Protein AF-A0A4Y9S996-F1 (afdb_monomer_lite)

Sequence (144 aa):
MLSGHLYRCSSQHFTLRSIASQNPFALLTLAHLRTQRARHAADRLYAAKRQLTELLYQRGGHKERTIVMFKVINWMMALPEPHQRRYWRDVLKLEKERNMEWISPPEQSFIDEGWQKGLKKGLKEGWEQGLEQGLEQGLKRGLQ

Structure (mmCIF, N/CA/C/O backbone):
data_AF-A0A4Y9S996-F1
#
_entry.id   AF-A0A4Y9S996-F1
#
loop_
_atom_site.group_PDB
_atom_site.id
_atom_site.type_symbol
_atom_site.label_atom_id
_atom_site.label_alt_id
_atom_site.label_comp_id
_atom_site.label_asym_id
_atom_site.label_entity_id
_atom_site.label_seq_id
_atom_site.pdbx_PDB_ins_code
_atom_site.Cartn_x
_atom_site.Cartn_y
_atom_site.Cartn_z
_atom_site.occupancy
_atom_site.B_iso_or_equiv
_atom_site.auth_seq_id
_atom_site.auth_comp_id
_atom_site.auth_asym_id
_atom_site.auth_atom_id
_atom_site.pdbx_PDB_model_num
ATOM 1 N N . MET A 1 1 ? -32.995 -22.234 -28.690 1.00 39.94 1 MET A N 1
ATOM 2 C CA . MET A 1 1 ? -31.549 -22.561 -28.664 1.00 39.94 1 MET A CA 1
ATOM 3 C C . MET A 1 1 ? -30.857 -21.399 -29.370 1.00 39.94 1 MET A C 1
ATOM 5 O O . MET A 1 1 ? -31.186 -21.188 -30.519 1.00 39.94 1 MET A O 1
ATOM 9 N N . LEU A 1 2 ? -30.062 -20.499 -28.793 1.00 37.84 2 LEU A N 1
ATOM 10 C CA . LEU A 1 2 ? -29.147 -20.510 -27.655 1.00 37.84 2 LEU A CA 1
ATOM 11 C C . LEU A 1 2 ? -29.147 -19.096 -27.028 1.00 37.84 2 LEU A C 1
ATOM 13 O O . LEU A 1 2 ? -28.836 -18.129 -27.714 1.00 37.84 2 LEU A O 1
ATOM 17 N N . SER A 1 3 ? -29.435 -18.966 -25.733 1.00 37.28 3 SER A N 1
ATOM 18 C CA . SER A 1 3 ? -29.050 -17.783 -24.950 1.00 37.28 3 SER A CA 1
ATOM 19 C C . SER A 1 3 ? -28.252 -18.290 -23.770 1.00 37.28 3 SER A C 1
ATOM 21 O O . SER A 1 3 ? -28.790 -18.917 -22.863 1.00 37.28 3 SER A O 1
ATOM 23 N N . GLY A 1 4 ? -26.945 -18.090 -23.819 1.00 43.97 4 GLY A N 1
ATOM 24 C CA . GLY A 1 4 ? -26.064 -18.624 -22.802 1.00 43.97 4 GLY A CA 1
ATOM 25 C C . GLY A 1 4 ? -24.707 -17.983 -22.891 1.00 43.97 4 GLY A C 1
ATOM 26 O O . GLY A 1 4 ? -23.784 -18.645 -23.320 1.00 43.97 4 GLY A O 1
ATOM 27 N N . HIS A 1 5 ? -24.591 -16.725 -22.477 1.00 45.28 5 HIS A N 1
ATOM 28 C CA . HIS A 1 5 ? -23.365 -16.135 -21.944 1.00 45.28 5 HIS A CA 1
ATOM 29 C C . HIS A 1 5 ? -23.742 -14.874 -21.167 1.00 45.28 5 HIS A C 1
ATOM 31 O O . HIS A 1 5 ? -24.660 -14.170 -21.566 1.00 45.28 5 HIS A O 1
ATOM 37 N N . LEU A 1 6 ? -23.006 -14.612 -20.080 1.00 40.16 6 LEU A N 1
ATOM 38 C CA . LEU A 1 6 ? -23.116 -13.475 -19.148 1.00 40.16 6 LEU A CA 1
ATOM 39 C C . LEU A 1 6 ? -23.810 -13.711 -17.798 1.00 40.16 6 LEU A C 1
ATOM 41 O O . LEU A 1 6 ? -24.425 -12.801 -17.271 1.00 40.16 6 LEU A O 1
ATOM 45 N N . TYR A 1 7 ? -23.575 -14.847 -17.138 1.00 34.03 7 TYR A N 1
ATOM 46 C CA . TYR A 1 7 ? -23.567 -14.858 -15.664 1.00 34.03 7 TYR A CA 1
ATOM 47 C C . TYR A 1 7 ? -22.432 -15.734 -15.134 1.00 34.03 7 TYR A C 1
ATOM 49 O O . TYR A 1 7 ? -22.633 -16.830 -14.623 1.00 34.03 7 TYR A O 1
ATOM 57 N N . ARG A 1 8 ? -21.194 -15.247 -15.261 1.00 36.75 8 ARG A N 1
ATOM 58 C CA . ARG A 1 8 ? -20.053 -15.801 -14.516 1.00 36.75 8 ARG A CA 1
ATOM 59 C C . ARG A 1 8 ? -19.227 -14.686 -13.888 1.00 36.75 8 ARG A C 1
ATOM 61 O O . ARG A 1 8 ? -18.050 -14.526 -14.177 1.00 36.75 8 ARG A O 1
ATOM 68 N N . CYS A 1 9 ? -19.865 -13.898 -13.029 1.00 40.09 9 CYS A N 1
ATOM 69 C CA . CYS A 1 9 ? -19.180 -12.935 -12.172 1.00 40.09 9 CYS A CA 1
ATOM 70 C C . CYS A 1 9 ? -19.919 -12.802 -10.833 1.00 40.09 9 CYS A C 1
ATOM 72 O O . CYS A 1 9 ? -20.642 -11.842 -10.605 1.00 40.09 9 CYS A O 1
ATOM 74 N N . SER A 1 10 ? -19.794 -13.802 -9.957 1.00 40.00 10 SER A N 1
ATOM 75 C CA . SER A 1 10 ? -20.242 -13.671 -8.555 1.00 40.00 10 SER A CA 1
ATOM 76 C C . SER A 1 10 ? -19.650 -14.711 -7.595 1.00 40.00 10 SER A C 1
ATOM 78 O O . SER A 1 10 ? -19.645 -14.492 -6.387 1.00 40.00 10 SER A O 1
ATOM 80 N N . SER A 1 11 ? -19.060 -15.810 -8.075 1.00 37.00 11 SER A N 1
ATOM 81 C CA . SER A 1 11 ? -18.651 -16.910 -7.182 1.00 37.00 11 SER A CA 1
ATOM 82 C C . SER A 1 11 ? -17.295 -16.753 -6.472 1.00 37.00 11 SER A C 1
ATOM 84 O O . SER A 1 11 ? -16.921 -17.642 -5.717 1.00 37.00 11 SER A O 1
ATOM 86 N N . GLN A 1 12 ? -16.552 -15.652 -6.651 1.00 41.22 12 GLN A N 1
ATOM 87 C CA . GLN A 1 12 ? -15.308 -15.409 -5.885 1.00 41.22 12 GLN A CA 1
ATOM 88 C C . GLN A 1 12 ? -15.493 -14.511 -4.651 1.00 41.22 12 GLN A C 1
ATOM 90 O O . GLN A 1 12 ? -14.550 -14.328 -3.883 1.00 41.22 12 GLN A O 1
ATOM 95 N N . HIS A 1 13 ? -16.691 -13.958 -4.438 1.00 43.50 13 HIS A N 1
ATOM 96 C CA . HIS A 1 13 ? -16.949 -13.050 -3.317 1.00 43.50 13 HIS A CA 1
ATOM 97 C C . HIS A 1 13 ? -17.312 -13.768 -2.007 1.00 43.50 13 HIS A C 1
ATOM 99 O O . HIS A 1 13 ? -17.119 -13.199 -0.936 1.00 43.50 13 HIS A O 1
ATOM 105 N N . PHE A 1 14 ? -17.797 -15.014 -2.058 1.00 40.50 14 PHE A N 1
ATOM 106 C CA . PHE A 1 14 ? -18.443 -15.637 -0.895 1.00 40.50 14 PHE A CA 1
ATOM 107 C C . PHE A 1 14 ? -17.498 -16.448 0.013 1.00 40.50 14 PHE A C 1
ATOM 109 O O . PHE A 1 14 ? -17.677 -16.469 1.227 1.00 40.50 14 PHE A O 1
ATOM 116 N N . THR A 1 15 ? -16.432 -17.056 -0.517 1.00 40.88 15 THR A N 1
ATOM 117 C CA . THR A 1 15 ? -15.551 -17.947 0.271 1.00 40.88 15 THR A CA 1
ATOM 118 C C . THR A 1 15 ? -14.482 -17.234 1.104 1.00 40.88 15 THR A C 1
ATOM 120 O O . THR A 1 15 ? -13.828 -17.863 1.930 1.00 40.88 15 THR A O 1
ATOM 123 N N . LEU A 1 16 ? -14.312 -15.916 0.961 1.00 47.00 16 LEU A N 1
ATOM 124 C CA . LEU A 1 16 ? -13.264 -15.173 1.678 1.00 47.00 16 LEU A CA 1
ATOM 125 C C . LEU A 1 16 ? -13.705 -14.603 3.025 1.00 47.00 16 LEU A C 1
ATOM 127 O O . LEU A 1 16 ? -12.856 -14.224 3.829 1.00 47.00 16 LEU A O 1
ATOM 131 N N . ARG A 1 17 ? -15.010 -14.595 3.312 1.00 46.91 17 ARG A N 1
ATOM 132 C CA . ARG A 1 17 ? -15.527 -14.132 4.607 1.00 46.91 17 ARG A CA 1
ATOM 133 C C . ARG A 1 17 ? -15.167 -15.093 5.750 1.00 46.91 17 ARG A C 1
ATOM 135 O O . ARG A 1 17 ? -15.030 -14.660 6.884 1.00 46.91 17 ARG A O 1
ATOM 142 N N . SER A 1 18 ? -14.947 -16.374 5.438 1.00 42.50 18 SER A N 1
ATOM 143 C CA . SER A 1 18 ? -14.708 -17.443 6.419 1.00 42.50 18 SER A CA 1
ATOM 144 C C . SER A 1 18 ? -13.238 -17.635 6.828 1.00 42.50 18 SER A C 1
ATOM 146 O O . SER A 1 18 ? -12.985 -18.307 7.823 1.00 42.50 18 SER A O 1
ATOM 148 N N . ILE A 1 19 ? -12.263 -17.056 6.111 1.00 48.72 19 ILE A N 1
ATOM 149 C CA . ILE A 1 19 ? -10.835 -17.083 6.512 1.00 48.72 19 ILE A CA 1
ATOM 150 C C . ILE A 1 19 ? -10.467 -15.830 7.333 1.00 48.72 19 ILE A C 1
ATOM 152 O O . ILE A 1 19 ? -9.362 -15.722 7.867 1.00 48.72 19 ILE A O 1
ATOM 156 N N . ALA A 1 20 ? -11.423 -14.917 7.545 1.00 47.38 20 ALA A N 1
ATOM 157 C CA . ALA A 1 20 ? -11.332 -13.827 8.515 1.00 47.38 20 ALA A CA 1
ATOM 158 C C . ALA A 1 20 ? -11.440 -14.350 9.961 1.00 47.38 20 ALA A C 1
ATOM 160 O O . ALA A 1 20 ? -12.223 -13.867 10.773 1.00 47.38 20 ALA A O 1
ATOM 161 N N . SER A 1 21 ? -10.635 -15.356 10.297 1.00 55.41 21 SER A N 1
ATOM 162 C CA . SER A 1 21 ? -10.318 -15.650 11.685 1.00 55.41 21 SER A CA 1
ATOM 163 C C . SER A 1 21 ? -9.710 -14.400 12.326 1.00 55.41 21 SER A C 1
ATOM 165 O O . SER A 1 21 ? -9.067 -13.583 11.659 1.00 55.41 21 SER A O 1
ATOM 167 N N . GLN A 1 22 ? -9.822 -14.276 13.647 1.00 64.50 22 GLN A N 1
ATOM 168 C CA . GLN A 1 22 ? -9.060 -13.297 14.427 1.00 64.50 22 GLN A CA 1
ATOM 169 C C . GLN A 1 22 ? -7.532 -13.556 14.404 1.00 64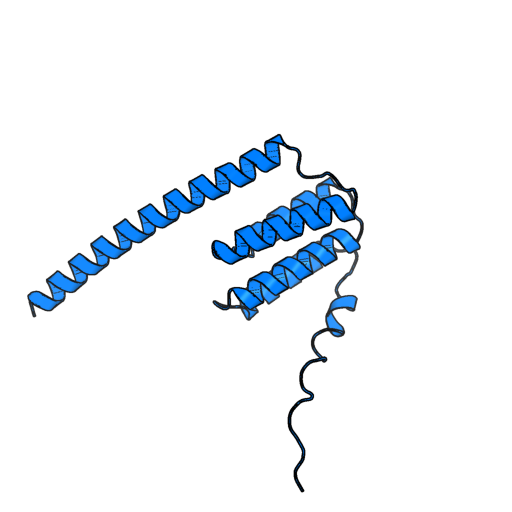.50 22 GLN A C 1
ATOM 171 O O . GLN A 1 22 ? -6.777 -12.952 15.170 1.00 64.50 22 GLN A O 1
ATOM 176 N N . ASN A 1 23 ? -7.028 -14.361 13.467 1.00 77.19 23 ASN A N 1
ATOM 177 C CA . ASN A 1 23 ? -5.611 -14.536 13.222 1.00 77.19 23 ASN A CA 1
ATOM 178 C C . ASN A 1 23 ? -5.115 -13.508 12.183 1.00 77.19 23 ASN A C 1
ATOM 180 O O . ASN A 1 23 ? -5.645 -13.442 11.072 1.00 77.19 23 ASN A O 1
ATOM 184 N N . PRO A 1 24 ? -4.135 -12.651 12.506 1.00 74.38 24 PRO A N 1
ATOM 185 C CA . PRO A 1 24 ? -3.573 -11.728 11.524 1.00 74.38 24 PRO A CA 1
ATOM 186 C C . PRO A 1 24 ? -2.760 -12.407 10.412 1.00 74.38 24 PRO A C 1
ATOM 188 O O . PRO A 1 24 ? -2.701 -11.878 9.304 1.00 74.38 24 PRO A O 1
ATOM 191 N N . PHE A 1 25 ? -2.186 -13.588 10.658 1.00 82.00 25 PHE A N 1
ATOM 192 C CA . PHE A 1 25 ? -1.448 -14.336 9.639 1.00 82.00 25 PHE A CA 1
ATOM 193 C C . PHE A 1 25 ? -2.355 -14.784 8.496 1.00 82.00 25 PHE A C 1
ATOM 195 O O . PHE A 1 25 ? -1.925 -14.772 7.351 1.00 82.00 25 PHE A O 1
ATOM 202 N N . ALA A 1 26 ? -3.633 -15.063 8.768 1.00 85.62 26 ALA A N 1
ATOM 203 C CA . ALA A 1 26 ? -4.601 -15.405 7.729 1.00 85.62 26 ALA A CA 1
ATOM 204 C C . ALA A 1 26 ? -4.771 -14.276 6.692 1.00 85.62 26 ALA A C 1
ATOM 206 O O . ALA A 1 26 ? -4.877 -14.537 5.492 1.00 85.62 26 ALA A O 1
ATOM 207 N N . LEU A 1 27 ? -4.735 -13.015 7.142 1.00 84.56 27 LEU A N 1
ATOM 208 C CA . LEU A 1 27 ? -4.803 -11.850 6.259 1.00 84.56 27 LEU A CA 1
ATOM 209 C C . LEU A 1 27 ? -3.536 -11.724 5.402 1.00 84.56 27 LEU A C 1
ATOM 211 O O . LEU A 1 27 ? -3.626 -11.449 4.207 1.00 84.56 27 LEU A O 1
ATOM 215 N N . LEU A 1 28 ? -2.366 -11.981 5.994 1.00 87.50 28 LEU A N 1
ATOM 216 C CA . LEU A 1 28 ? -1.089 -11.978 5.278 1.00 87.50 28 LEU A CA 1
ATOM 217 C C . LEU A 1 28 ? -1.006 -13.114 4.253 1.00 87.50 28 LEU A C 1
ATOM 219 O O . LEU A 1 28 ? -0.588 -12.887 3.120 1.00 87.50 28 LEU A O 1
ATOM 223 N N . THR A 1 29 ? -1.466 -14.317 4.601 1.00 89.50 29 THR A N 1
ATOM 224 C CA . THR A 1 29 ? -1.569 -15.439 3.661 1.00 89.50 29 THR A CA 1
ATOM 225 C C . THR A 1 29 ? -2.485 -15.084 2.494 1.00 89.50 29 THR A C 1
ATOM 227 O O . THR A 1 29 ? -2.144 -15.340 1.339 1.00 89.50 29 THR A O 1
ATOM 230 N N . LEU A 1 30 ? -3.627 -14.441 2.763 1.00 89.75 30 LEU A N 1
ATOM 231 C CA . LEU A 1 30 ? -4.525 -13.984 1.708 1.00 89.75 30 LEU A CA 1
ATOM 232 C C . LEU A 1 30 ? -3.859 -12.934 0.806 1.00 89.75 30 LEU A C 1
ATOM 234 O O . LEU A 1 30 ? -3.974 -13.042 -0.416 1.00 89.75 30 LEU A O 1
ATOM 238 N N . ALA A 1 31 ? -3.141 -11.966 1.381 1.00 89.38 31 ALA A N 1
ATOM 239 C CA . ALA A 1 31 ? -2.365 -10.985 0.623 1.00 89.38 31 ALA A CA 1
ATOM 240 C C . ALA A 1 31 ? -1.342 -11.667 -0.291 1.00 89.38 31 ALA A C 1
ATOM 242 O O . ALA A 1 31 ? -1.344 -11.423 -1.496 1.00 89.38 31 ALA A O 1
ATOM 243 N N . HIS A 1 32 ? -0.568 -12.612 0.242 1.00 87.81 32 HIS A N 1
ATOM 244 C CA . HIS A 1 32 ? 0.431 -13.350 -0.523 1.00 87.81 32 HIS A CA 1
ATOM 245 C C . HIS A 1 32 ? -0.181 -14.113 -1.707 1.00 87.81 32 HIS A C 1
ATOM 247 O O . HIS A 1 32 ? 0.273 -13.986 -2.846 1.00 87.81 32 HIS A O 1
ATOM 253 N N . LEU A 1 33 ? -1.275 -14.844 -1.470 1.00 91.31 33 LEU A N 1
ATOM 254 C CA . LEU A 1 33 ? -1.994 -15.566 -2.523 1.00 91.31 33 LEU A CA 1
ATOM 255 C C . LEU A 1 33 ? -2.565 -14.622 -3.590 1.00 91.31 33 LEU A C 1
ATOM 257 O O . LEU A 1 33 ? -2.616 -14.970 -4.771 1.00 91.31 33 LEU A O 1
ATOM 261 N N . ARG A 1 34 ? -3.025 -13.430 -3.195 1.00 89.81 34 ARG A N 1
ATOM 262 C CA . ARG A 1 34 ? -3.531 -12.414 -4.128 1.00 89.81 34 ARG A CA 1
ATOM 263 C C . ARG A 1 34 ? -2.410 -11.808 -4.965 1.00 89.81 34 ARG A C 1
ATOM 265 O O . ARG A 1 34 ? -2.611 -11.667 -6.170 1.00 89.81 34 ARG A O 1
ATOM 272 N N . THR A 1 35 ? -1.245 -11.540 -4.376 1.00 90.00 35 THR A N 1
ATOM 273 C CA . THR A 1 35 ? -0.049 -11.098 -5.106 1.00 90.00 35 THR A CA 1
ATOM 274 C C . THR A 1 35 ? 0.353 -12.121 -6.163 1.00 90.00 35 THR A C 1
ATOM 276 O O . THR A 1 35 ? 0.454 -11.777 -7.339 1.00 90.00 35 THR A O 1
ATOM 279 N N . GLN A 1 36 ? 0.475 -13.399 -5.786 1.00 88.69 36 GLN A N 1
ATOM 280 C CA . GLN A 1 36 ? 0.832 -14.459 -6.735 1.00 88.69 36 GLN A CA 1
ATOM 281 C C . GLN A 1 36 ? -0.184 -14.590 -7.884 1.00 88.69 36 GLN A C 1
ATOM 283 O O . GLN A 1 36 ? 0.195 -14.747 -9.045 1.00 88.69 36 GLN A O 1
ATOM 288 N N . ARG A 1 37 ? -1.490 -14.499 -7.586 1.00 88.62 37 ARG A N 1
ATOM 289 C CA . ARG A 1 37 ? -2.556 -14.611 -8.599 1.00 88.62 37 ARG A CA 1
ATOM 290 C C . ARG A 1 37 ? -2.642 -13.411 -9.534 1.00 88.62 37 ARG A C 1
ATOM 292 O O . ARG A 1 37 ? -3.002 -13.585 -10.697 1.00 88.62 37 ARG A O 1
ATOM 299 N N . ALA A 1 38 ? -2.369 -12.206 -9.038 1.00 85.44 38 ALA A N 1
ATOM 300 C CA . ALA A 1 38 ? -2.419 -11.000 -9.856 1.00 85.44 38 ALA A CA 1
ATOM 301 C C . ALA A 1 38 ? -1.305 -10.980 -10.914 1.00 85.44 38 ALA A C 1
ATOM 303 O O . ALA A 1 38 ? -1.506 -10.388 -11.975 1.00 85.44 38 ALA A O 1
ATOM 304 N N . ARG A 1 39 ? -0.176 -11.668 -10.671 1.00 80.25 39 ARG A N 1
ATOM 305 C CA . ARG A 1 39 ? 1.013 -11.636 -11.540 1.00 80.25 39 ARG A CA 1
ATOM 306 C C . ARG A 1 39 ? 1.374 -10.175 -11.867 1.00 80.25 39 ARG A C 1
ATOM 308 O O . ARG A 1 39 ? 1.575 -9.389 -10.950 1.00 80.25 39 ARG A O 1
ATOM 315 N N . HIS A 1 40 ? 1.381 -9.798 -13.149 1.00 76.88 40 HIS A N 1
ATOM 316 C CA . HIS A 1 40 ? 1.678 -8.441 -13.628 1.00 76.88 40 HIS A CA 1
ATOM 317 C C . HIS A 1 40 ? 0.426 -7.569 -13.869 1.00 76.88 40 HIS A C 1
ATOM 319 O O . HIS A 1 40 ? 0.531 -6.473 -14.413 1.00 76.88 40 HIS A O 1
ATOM 325 N N . ALA A 1 41 ? -0.773 -8.024 -13.485 1.00 90.81 41 ALA A N 1
ATOM 326 C CA . ALA A 1 41 ? -2.010 -7.264 -13.673 1.00 90.81 41 ALA A CA 1
ATOM 327 C C . ALA A 1 41 ? -2.208 -6.229 -12.550 1.00 90.81 41 ALA A C 1
ATOM 329 O O . ALA A 1 41 ? -2.838 -6.512 -11.525 1.00 90.81 41 ALA A O 1
ATOM 330 N N . ALA A 1 42 ? -1.696 -5.015 -12.770 1.00 88.19 42 ALA A N 1
ATOM 331 C CA . ALA A 1 42 ? -1.710 -3.916 -11.802 1.00 88.19 42 ALA A CA 1
ATOM 332 C C . ALA A 1 42 ? -3.113 -3.579 -11.263 1.00 88.19 42 ALA A C 1
ATOM 334 O O . ALA A 1 42 ? -3.277 -3.413 -10.056 1.00 88.19 42 ALA A O 1
ATOM 335 N N . ASP A 1 43 ? -4.141 -3.567 -12.119 1.00 90.81 43 ASP A N 1
ATOM 336 C CA . ASP A 1 43 ? -5.523 -3.281 -11.702 1.00 90.81 43 ASP A CA 1
ATOM 337 C C . ASP A 1 43 ? -6.076 -4.327 -10.731 1.00 90.81 43 ASP A C 1
ATOM 339 O O . ASP A 1 43 ? -6.742 -3.995 -9.748 1.00 90.81 43 ASP A O 1
ATOM 343 N N . ARG A 1 44 ? -5.771 -5.608 -10.977 1.00 91.31 44 ARG A N 1
ATOM 344 C CA . ARG A 1 44 ? -6.201 -6.707 -10.101 1.00 91.31 44 ARG A CA 1
ATOM 345 C C . ARG A 1 44 ? -5.472 -6.655 -8.766 1.00 91.31 44 ARG A C 1
ATOM 347 O O . ARG A 1 44 ? -6.092 -6.898 -7.731 1.00 91.31 44 ARG A O 1
ATOM 354 N N . LEU A 1 45 ? -4.178 -6.330 -8.789 1.00 93.50 45 LEU A N 1
ATOM 355 C CA . LEU A 1 45 ? -3.378 -6.175 -7.578 1.00 93.50 45 LEU A CA 1
ATOM 356 C C . LEU A 1 45 ? -3.867 -4.984 -6.746 1.00 93.50 45 LEU A C 1
ATOM 358 O O . LEU A 1 45 ? -4.040 -5.123 -5.538 1.00 93.50 45 LEU A O 1
ATOM 362 N N . TYR A 1 46 ? -4.177 -3.857 -7.392 1.00 93.31 46 TYR A N 1
ATOM 363 C CA . TYR A 1 46 ? -4.772 -2.679 -6.760 1.00 93.31 46 TYR A CA 1
ATOM 364 C C . TYR A 1 46 ? -6.118 -3.003 -6.108 1.00 93.31 46 TYR A C 1
ATOM 366 O O . TYR A 1 46 ? -6.306 -2.724 -4.923 1.00 93.31 46 TYR A O 1
ATOM 374 N N . ALA A 1 47 ? -7.033 -3.642 -6.845 1.00 92.25 47 ALA A N 1
ATOM 375 C CA . ALA A 1 47 ? -8.341 -4.019 -6.316 1.00 92.25 47 ALA A CA 1
ATOM 376 C C . ALA A 1 47 ? -8.207 -4.957 -5.106 1.00 92.25 47 ALA A C 1
ATOM 378 O O . ALA A 1 47 ? -8.877 -4.762 -4.094 1.00 92.25 47 ALA A O 1
ATOM 379 N N . ALA A 1 48 ? -7.298 -5.935 -5.178 1.00 92.56 48 ALA A N 1
ATOM 380 C CA . ALA A 1 48 ? -7.028 -6.838 -4.067 1.00 92.56 48 ALA A CA 1
ATOM 381 C C . ALA A 1 48 ? -6.428 -6.106 -2.855 1.00 92.56 48 ALA A C 1
ATOM 383 O O . ALA A 1 48 ? -6.890 -6.322 -1.737 1.00 92.56 48 ALA A O 1
ATOM 384 N N . LYS A 1 49 ? -5.442 -5.223 -3.065 1.00 93.31 49 LYS A N 1
ATOM 385 C CA . LYS A 1 49 ? -4.807 -4.437 -1.996 1.00 93.31 49 LYS A CA 1
ATOM 386 C C . LYS A 1 49 ? -5.835 -3.568 -1.276 1.00 93.31 49 LYS A C 1
ATOM 388 O O . LYS A 1 49 ? -5.901 -3.590 -0.054 1.00 93.31 49 LYS A O 1
ATOM 393 N N . ARG A 1 50 ? -6.696 -2.878 -2.031 1.00 92.62 50 ARG A N 1
ATOM 394 C CA . ARG A 1 50 ? -7.797 -2.072 -1.488 1.00 92.62 50 ARG A CA 1
ATOM 395 C C . ARG A 1 50 ? -8.761 -2.910 -0.644 1.00 92.62 50 ARG A C 1
ATOM 397 O O . ARG A 1 50 ? -9.044 -2.537 0.489 1.00 92.62 50 ARG A O 1
ATOM 404 N N . GLN A 1 51 ? -9.201 -4.061 -1.157 1.00 91.00 51 GLN A N 1
ATOM 405 C CA . GLN A 1 51 ? -10.079 -4.978 -0.420 1.00 91.00 51 GLN A CA 1
ATOM 406 C C . GLN A 1 51 ? -9.438 -5.484 0.880 1.00 91.00 51 GLN A C 1
ATOM 408 O O . GLN A 1 51 ? -10.106 -5.543 1.908 1.00 91.00 51 GLN A O 1
ATOM 413 N N . LEU A 1 52 ? -8.148 -5.839 0.858 1.00 90.38 52 LEU A N 1
ATOM 414 C CA . LEU A 1 52 ? -7.417 -6.266 2.056 1.00 90.38 52 LEU A CA 1
ATOM 415 C C . LEU A 1 52 ? -7.354 -5.162 3.107 1.00 90.38 52 LEU A C 1
ATOM 417 O O . LEU A 1 52 ? -7.540 -5.432 4.291 1.00 90.38 52 LEU A O 1
ATOM 421 N N . THR A 1 53 ? -7.111 -3.932 2.670 1.00 89.19 53 THR A N 1
ATOM 422 C CA . THR A 1 53 ? -7.069 -2.769 3.548 1.00 89.19 53 THR A CA 1
ATOM 423 C C . THR A 1 53 ? -8.436 -2.514 4.169 1.00 89.19 53 THR A C 1
ATOM 425 O O . THR A 1 53 ? -8.538 -2.438 5.387 1.00 89.19 53 THR A O 1
ATOM 428 N N . GLU A 1 54 ? -9.511 -2.507 3.381 1.00 87.88 54 GLU A N 1
ATOM 429 C CA . GLU A 1 54 ? -10.880 -2.391 3.898 1.00 87.88 54 GLU A CA 1
ATOM 430 C C . GLU A 1 54 ? -11.211 -3.494 4.922 1.00 87.88 54 GLU A C 1
ATOM 432 O O . GLU A 1 54 ? -11.759 -3.196 5.983 1.00 87.88 54 GLU A O 1
ATOM 437 N N . LEU A 1 55 ? -10.826 -4.749 4.657 1.00 86.75 55 LEU A N 1
ATOM 438 C CA . LEU A 1 55 ? -10.998 -5.867 5.596 1.00 86.75 55 LEU A CA 1
ATOM 439 C C . LEU A 1 55 ? -10.201 -5.680 6.893 1.00 86.75 55 LEU A C 1
ATOM 441 O O . LEU A 1 55 ? -10.702 -6.001 7.972 1.00 86.75 55 LEU A O 1
ATOM 445 N N . LEU A 1 56 ? -8.974 -5.161 6.797 1.00 85.69 56 LEU A N 1
ATOM 446 C CA . LEU A 1 56 ? -8.131 -4.868 7.952 1.00 85.69 56 LEU A CA 1
ATOM 447 C C . LEU A 1 56 ? -8.814 -3.855 8.884 1.00 85.69 56 LEU A C 1
ATOM 449 O O . LEU A 1 56 ? -8.860 -4.083 10.091 1.00 85.69 56 LEU A O 1
ATOM 453 N N . TYR A 1 57 ? -9.405 -2.794 8.325 1.00 80.12 57 TYR A N 1
ATOM 454 C CA . TYR A 1 57 ? -10.155 -1.799 9.100 1.00 80.12 57 TYR A CA 1
ATOM 455 C C . TYR A 1 57 ? -11.483 -2.339 9.640 1.00 80.12 57 TYR A C 1
ATOM 457 O O . TYR A 1 57 ? -11.827 -2.078 10.790 1.00 80.12 57 TYR A O 1
ATOM 465 N N . GLN A 1 58 ? -12.231 -3.113 8.845 1.00 82.06 58 GLN A N 1
ATOM 466 C CA . GLN A 1 58 ? -13.517 -3.688 9.267 1.00 82.06 58 GLN A CA 1
ATOM 467 C C . GLN A 1 58 ? -13.383 -4.611 10.475 1.00 82.06 58 GLN A C 1
ATOM 469 O O . GLN A 1 58 ? -14.297 -4.697 11.291 1.00 82.06 58 GLN A O 1
ATOM 474 N N . ARG A 1 59 ? -12.257 -5.318 10.577 1.00 77.56 59 ARG A N 1
ATOM 475 C CA . ARG A 1 59 ? -12.035 -6.302 11.631 1.00 77.56 59 ARG A CA 1
ATOM 476 C C . ARG A 1 59 ? -11.925 -5.685 13.026 1.00 77.56 59 ARG A C 1
ATOM 478 O O . ARG A 1 59 ? -12.130 -6.425 13.978 1.00 77.56 59 ARG A O 1
ATOM 485 N N . GLY A 1 60 ? -11.628 -4.386 13.146 1.00 66.38 60 GLY A N 1
ATOM 486 C CA . GLY A 1 60 ? -11.529 -3.691 14.433 1.00 66.38 60 GLY A CA 1
ATOM 487 C C . GLY A 1 60 ? -10.486 -4.337 15.350 1.00 66.38 60 GLY A C 1
ATOM 488 O O . GLY A 1 60 ? -10.779 -5.261 16.102 1.00 66.38 60 GLY A O 1
ATOM 489 N N . GLY A 1 61 ? -9.237 -3.882 15.272 1.00 70.69 61 GLY A N 1
ATOM 490 C CA . GLY A 1 61 ? -8.142 -4.381 16.106 1.00 70.69 61 GLY A CA 1
ATOM 491 C C . GLY A 1 61 ? -7.424 -3.260 16.847 1.00 70.69 61 GLY A C 1
ATOM 492 O O . GLY A 1 61 ? -7.652 -2.083 16.574 1.00 70.69 61 GLY A O 1
ATOM 493 N N . HIS A 1 62 ? -6.517 -3.633 17.755 1.00 79.25 62 HIS A N 1
ATOM 494 C CA . HIS A 1 62 ? -5.577 -2.683 18.356 1.00 79.25 62 HIS A CA 1
ATOM 4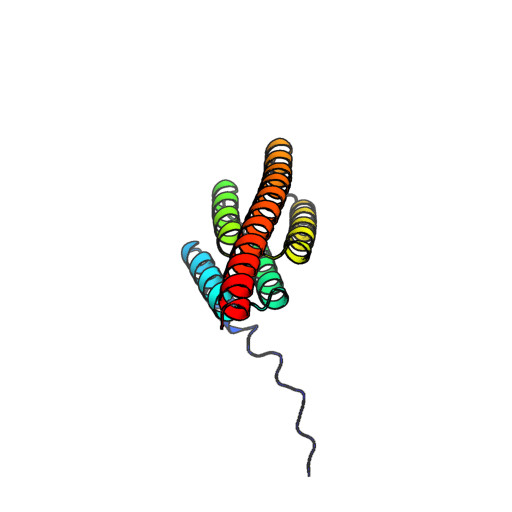95 C C . HIS A 1 62 ? -4.847 -1.897 17.266 1.00 79.25 62 HIS A C 1
ATOM 497 O O . HIS A 1 62 ? -4.362 -2.492 16.296 1.00 79.25 62 HIS A O 1
ATOM 503 N N . LYS A 1 63 ? -4.763 -0.577 17.454 1.00 77.31 63 LYS A N 1
ATOM 504 C CA . LYS A 1 63 ? -4.197 0.375 16.497 1.00 77.31 63 LYS A CA 1
ATOM 505 C C . LYS A 1 63 ? -2.844 -0.106 15.985 1.00 77.31 63 LYS A C 1
ATOM 507 O O . LYS A 1 63 ? -2.690 -0.293 14.787 1.00 77.31 63 LYS A O 1
ATOM 512 N N . GLU A 1 64 ? -1.928 -0.437 16.888 1.00 79.06 64 GLU A N 1
ATOM 513 C CA . GLU A 1 64 ? -0.552 -0.881 16.625 1.00 79.06 64 GLU A CA 1
ATOM 514 C C . GLU A 1 64 ? -0.513 -2.122 15.730 1.00 79.06 64 GLU A C 1
ATOM 516 O O . GLU A 1 64 ? 0.285 -2.218 14.799 1.00 79.06 64 GLU A O 1
ATOM 521 N N . ARG A 1 65 ? -1.421 -3.071 15.976 1.00 81.00 65 ARG A N 1
ATOM 522 C CA . ARG A 1 65 ? -1.538 -4.285 15.167 1.00 81.00 65 ARG A CA 1
ATOM 523 C C . ARG A 1 65 ? -2.010 -3.938 13.759 1.00 81.00 65 ARG A C 1
ATOM 525 O O . ARG A 1 65 ? -1.427 -4.403 12.788 1.00 81.00 65 ARG A O 1
ATOM 532 N N . THR A 1 66 ? -3.024 -3.090 13.638 1.00 80.81 66 THR A N 1
ATOM 533 C CA . THR A 1 66 ? -3.487 -2.589 12.339 1.00 80.81 66 THR A CA 1
ATOM 534 C C . THR A 1 66 ? -2.351 -1.902 11.574 1.00 80.81 66 THR A C 1
ATOM 536 O O . THR A 1 66 ? -2.145 -2.219 10.402 1.00 80.81 66 THR A O 1
ATOM 539 N N . ILE A 1 67 ? -1.540 -1.076 12.252 1.00 80.94 67 ILE A N 1
ATOM 540 C CA . ILE A 1 67 ? -0.376 -0.400 11.656 1.00 80.94 67 ILE A CA 1
ATOM 541 C C . ILE A 1 67 ? 0.600 -1.409 11.049 1.00 80.94 67 ILE A C 1
ATOM 543 O O . ILE A 1 67 ? 0.989 -1.299 9.883 1.00 80.94 67 ILE A O 1
ATOM 547 N N . VAL A 1 68 ? 1.011 -2.399 11.843 1.00 83.44 68 VAL A N 1
ATOM 548 C CA . VAL A 1 68 ? 2.002 -3.397 11.424 1.00 83.44 68 VAL A CA 1
ATOM 549 C C . VAL A 1 68 ? 1.481 -4.208 10.239 1.00 83.44 68 VAL A C 1
ATOM 551 O O . VAL A 1 68 ? 2.185 -4.359 9.240 1.00 83.44 68 VAL A O 1
ATOM 554 N N . MET A 1 69 ? 0.235 -4.679 10.297 1.00 83.62 69 MET A N 1
ATOM 555 C CA . MET A 1 69 ? -0.345 -5.509 9.238 1.00 83.62 69 MET A CA 1
ATOM 556 C C . MET A 1 69 ? -0.503 -4.714 7.941 1.00 83.62 69 MET A C 1
ATOM 558 O O . MET A 1 69 ? -0.191 -5.237 6.870 1.00 83.62 69 MET A O 1
ATOM 562 N N . PHE A 1 70 ? -0.903 -3.442 8.020 1.00 85.50 70 PHE A N 1
ATOM 563 C CA . PHE A 1 70 ? -0.940 -2.572 6.849 1.00 85.50 70 PHE A CA 1
ATOM 564 C C . PHE A 1 70 ? 0.448 -2.405 6.229 1.00 85.50 70 PHE A C 1
ATOM 566 O O . PHE A 1 70 ? 0.580 -2.541 5.013 1.00 85.50 70 PHE A O 1
ATOM 573 N N . LYS A 1 71 ? 1.489 -2.135 7.033 1.00 83.31 71 LYS A N 1
ATOM 574 C CA . LYS A 1 71 ? 2.863 -1.953 6.531 1.00 83.31 71 LYS A CA 1
ATOM 575 C C . LYS A 1 71 ? 3.336 -3.187 5.757 1.00 83.31 71 LYS A C 1
ATOM 577 O O . LYS A 1 71 ? 3.847 -3.050 4.645 1.00 83.31 71 LYS A O 1
ATOM 582 N N . VAL A 1 72 ? 3.089 -4.383 6.296 1.00 84.06 72 VAL A N 1
ATOM 583 C CA . VAL A 1 72 ? 3.443 -5.650 5.637 1.00 84.06 72 VAL A CA 1
ATOM 584 C C . VAL A 1 72 ? 2.671 -5.838 4.327 1.00 84.06 72 VAL A C 1
ATOM 586 O O . VAL A 1 72 ? 3.281 -6.151 3.305 1.00 84.06 72 VAL A O 1
ATOM 589 N N . ILE A 1 73 ? 1.353 -5.608 4.317 1.00 86.88 73 ILE A N 1
ATOM 590 C CA . ILE A 1 73 ? 0.530 -5.702 3.095 1.00 86.88 73 ILE A CA 1
ATOM 591 C C . ILE A 1 73 ? 0.999 -4.687 2.049 1.00 86.88 73 ILE A C 1
ATOM 593 O O . ILE A 1 73 ? 1.105 -5.015 0.867 1.00 86.88 73 ILE A O 1
ATOM 597 N N . ASN A 1 74 ? 1.308 -3.459 2.469 1.00 86.06 74 ASN A N 1
ATOM 598 C CA . ASN A 1 74 ? 1.753 -2.404 1.573 1.00 86.06 74 ASN A CA 1
ATOM 599 C C . ASN A 1 74 ? 3.078 -2.748 0.884 1.00 86.06 74 ASN A C 1
ATOM 601 O O . ASN A 1 74 ? 3.193 -2.513 -0.318 1.00 86.06 74 ASN A O 1
ATOM 605 N N . TRP A 1 75 ? 4.027 -3.328 1.623 1.00 83.12 75 TRP A N 1
ATOM 606 C CA . TRP A 1 75 ? 5.302 -3.792 1.078 1.00 83.12 75 TRP A CA 1
ATOM 607 C C . TRP A 1 75 ? 5.137 -5.012 0.160 1.00 83.12 75 TRP A C 1
ATOM 609 O O . TRP A 1 75 ? 5.663 -5.029 -0.949 1.00 83.12 75 TRP A O 1
ATOM 619 N N . MET A 1 76 ? 4.348 -6.005 0.578 1.00 82.94 76 MET A N 1
ATOM 620 C CA . MET A 1 76 ? 4.124 -7.242 -0.181 1.00 82.94 76 MET A CA 1
ATOM 621 C C . MET A 1 76 ? 3.348 -7.020 -1.490 1.00 82.94 76 MET A C 1
ATOM 623 O O . MET A 1 76 ? 3.503 -7.776 -2.448 1.00 82.94 76 MET A O 1
ATOM 627 N N . MET A 1 77 ? 2.483 -6.004 -1.529 1.00 89.88 77 MET A N 1
ATOM 628 C CA . MET A 1 77 ? 1.646 -5.655 -2.680 1.00 89.88 77 MET A CA 1
ATOM 629 C C . MET A 1 77 ? 2.083 -4.314 -3.272 1.00 89.88 77 MET A C 1
ATOM 631 O O . MET A 1 77 ? 1.312 -3.349 -3.285 1.00 89.88 77 MET A O 1
ATOM 635 N N . ALA A 1 78 ? 3.332 -4.227 -3.728 1.00 86.50 78 ALA A N 1
ATOM 636 C CA . ALA A 1 78 ? 3.842 -3.038 -4.404 1.00 86.50 78 ALA A CA 1
ATOM 637 C C . ALA A 1 78 ? 3.033 -2.759 -5.684 1.00 86.50 78 ALA A C 1
ATOM 639 O O . ALA A 1 78 ? 2.833 -3.649 -6.512 1.00 86.50 78 ALA A O 1
ATOM 640 N N . LEU A 1 79 ? 2.536 -1.529 -5.831 1.00 87.31 79 LEU A N 1
ATOM 641 C CA . LEU A 1 79 ? 1.749 -1.111 -6.990 1.00 87.31 79 LEU A CA 1
ATOM 642 C C . LEU A 1 79 ? 2.559 -0.165 -7.884 1.00 87.31 79 LEU A C 1
ATOM 644 O O . LEU A 1 79 ? 3.332 0.640 -7.359 1.00 87.31 79 LEU A O 1
ATOM 648 N N . 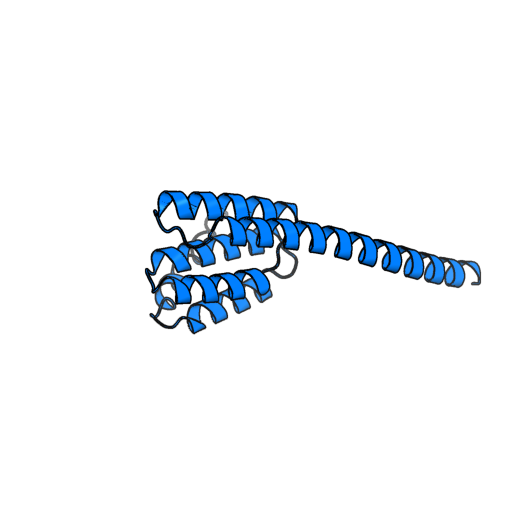PRO A 1 80 ? 2.329 -0.184 -9.212 1.00 85.94 80 PRO A N 1
ATOM 649 C CA . PRO A 1 80 ? 2.814 0.864 -10.098 1.00 85.94 80 PRO A CA 1
ATOM 650 C C . PRO A 1 80 ? 2.291 2.237 -9.681 1.00 85.94 80 PRO A C 1
ATOM 652 O O . PRO A 1 80 ? 1.237 2.367 -9.053 1.00 85.94 80 PRO A O 1
ATOM 655 N N . GLU A 1 81 ? 3.012 3.276 -10.082 1.00 81.19 81 GLU A N 1
ATOM 656 C CA . GLU A 1 81 ? 2.810 4.639 -9.604 1.00 81.19 81 GLU A CA 1
ATOM 657 C C . GLU A 1 81 ? 1.363 5.181 -9.671 1.00 81.19 81 GLU A C 1
ATOM 659 O O . GLU A 1 81 ? 0.877 5.693 -8.653 1.00 81.19 81 GLU A O 1
ATOM 664 N N . PRO A 1 82 ? 0.617 5.049 -10.791 1.00 85.94 82 PRO A N 1
ATOM 665 C CA . PRO A 1 82 ? -0.756 5.550 -10.850 1.00 85.94 82 PRO A CA 1
ATOM 666 C C . PRO A 1 82 ? -1.687 4.822 -9.870 1.00 85.94 82 PRO A C 1
ATOM 668 O O . PRO A 1 82 ? -2.532 5.455 -9.229 1.00 85.94 82 PRO A O 1
ATOM 671 N N . HIS A 1 83 ? -1.502 3.513 -9.696 1.00 89.75 83 HIS A N 1
ATOM 672 C CA . HIS A 1 83 ? -2.286 2.693 -8.776 1.00 89.75 83 HIS A CA 1
ATOM 673 C C . HIS A 1 83 ? -1.925 2.961 -7.322 1.00 89.75 83 HIS A C 1
ATOM 675 O O . HIS A 1 83 ? -2.828 3.030 -6.490 1.00 89.75 83 HIS A O 1
ATOM 681 N N . GLN A 1 84 ? -0.643 3.160 -7.006 1.00 85.94 84 GLN A N 1
ATOM 682 C CA . GLN A 1 84 ? -0.228 3.470 -5.640 1.00 85.94 84 GLN A CA 1
ATOM 683 C C . GLN A 1 84 ? -0.752 4.842 -5.195 1.00 85.94 84 GLN A C 1
ATOM 685 O O . GLN A 1 84 ? -1.289 4.949 -4.094 1.00 85.94 84 GLN A O 1
ATOM 690 N N . ARG A 1 85 ? -0.672 5.883 -6.040 1.00 83.81 85 ARG A N 1
ATOM 691 C CA . ARG A 1 85 ? -1.234 7.208 -5.704 1.00 83.81 85 ARG A CA 1
ATOM 692 C C . ARG A 1 85 ? -2.738 7.144 -5.464 1.00 83.81 85 ARG A C 1
ATOM 694 O O . ARG A 1 85 ? -3.248 7.734 -4.513 1.00 83.81 85 ARG A O 1
ATOM 701 N N . ARG A 1 86 ? -3.456 6.418 -6.326 1.00 87.75 86 ARG A N 1
ATOM 702 C CA . ARG A 1 86 ? -4.897 6.204 -6.166 1.00 87.75 86 ARG A CA 1
ATOM 703 C C . ARG A 1 86 ? -5.200 5.462 -4.865 1.00 87.75 86 ARG A C 1
ATOM 705 O O . ARG A 1 86 ? -6.072 5.895 -4.121 1.00 87.75 86 ARG A O 1
ATOM 712 N N . TYR A 1 87 ? -4.449 4.401 -4.581 1.00 89.56 87 TYR A N 1
ATOM 713 C CA . TYR A 1 87 ? -4.568 3.624 -3.352 1.00 89.56 87 TYR A CA 1
ATOM 714 C C . TYR A 1 87 ? -4.384 4.496 -2.106 1.00 89.56 87 TYR A C 1
ATOM 716 O O . TYR A 1 87 ? -5.230 4.455 -1.222 1.00 89.56 87 TYR A O 1
ATOM 724 N N . TRP A 1 88 ? -3.356 5.346 -2.056 1.00 85.31 88 TRP A N 1
ATOM 725 C CA . TRP A 1 88 ? -3.155 6.254 -0.923 1.00 85.31 88 TRP A CA 1
ATOM 726 C C . TRP A 1 88 ? -4.314 7.230 -0.721 1.00 85.31 88 TRP A C 1
ATOM 728 O O . TRP A 1 88 ? -4.757 7.428 0.407 1.00 85.31 88 TRP A O 1
ATOM 738 N N . ARG A 1 89 ? -4.877 7.773 -1.806 1.00 86.25 89 ARG A N 1
ATOM 739 C CA . ARG A 1 89 ? -6.075 8.621 -1.724 1.00 86.25 89 ARG A CA 1
ATOM 740 C C . ARG A 1 89 ? -7.272 7.871 -1.134 1.00 86.25 89 ARG A C 1
ATOM 742 O O . ARG A 1 89 ? -8.013 8.441 -0.338 1.00 86.25 89 ARG A O 1
ATOM 749 N N . ASP A 1 90 ? -7.456 6.608 -1.516 1.00 88.38 90 ASP A N 1
ATOM 750 C CA . ASP A 1 90 ? -8.519 5.764 -0.965 1.00 88.38 90 ASP A CA 1
ATOM 751 C C . ASP A 1 90 ? -8.300 5.474 0.530 1.00 88.38 90 ASP A C 1
ATOM 753 O O . ASP A 1 90 ? -9.258 5.510 1.297 1.00 88.38 90 ASP A O 1
ATOM 757 N N . VAL A 1 91 ? -7.053 5.231 0.955 1.00 85.69 91 VAL A N 1
ATOM 758 C CA . VAL A 1 91 ? -6.704 4.988 2.367 1.00 85.69 91 VAL A CA 1
ATOM 759 C C . VAL A 1 91 ? -6.978 6.219 3.226 1.00 85.69 91 VAL A C 1
ATOM 761 O O . VAL A 1 91 ? -7.657 6.095 4.240 1.00 85.69 91 VAL A O 1
ATOM 764 N N . LEU A 1 92 ? -6.541 7.405 2.794 1.00 82.75 92 LEU A N 1
ATOM 765 C CA . LEU A 1 92 ? -6.794 8.661 3.514 1.00 82.75 92 LEU A CA 1
ATOM 766 C C . LEU A 1 92 ? -8.293 8.940 3.668 1.00 82.75 92 LEU A C 1
ATOM 768 O O . LEU A 1 92 ? -8.760 9.378 4.720 1.00 82.75 92 LEU A O 1
ATOM 772 N N . LYS A 1 93 ? -9.072 8.655 2.618 1.00 86.06 93 LYS A N 1
ATOM 773 C CA . LYS A 1 93 ? -10.531 8.762 2.675 1.00 86.06 93 LYS A CA 1
ATOM 774 C C . LYS A 1 93 ? -11.112 7.789 3.706 1.00 86.06 93 LYS A C 1
ATOM 776 O O . LYS A 1 93 ? -11.947 8.192 4.511 1.00 86.06 93 LYS A O 1
ATOM 781 N N . LEU A 1 94 ? -10.647 6.541 3.701 1.00 84.12 94 LEU A N 1
ATOM 782 C CA . LEU A 1 94 ? -11.107 5.503 4.619 1.00 84.12 94 LEU A CA 1
ATOM 783 C C . LEU A 1 94 ? -10.772 5.824 6.085 1.00 84.12 94 LEU A C 1
ATOM 785 O O . LEU A 1 94 ? -11.612 5.606 6.952 1.00 84.12 94 LEU A O 1
ATOM 789 N N . GLU A 1 95 ? -9.592 6.374 6.372 1.00 81.19 95 GLU A N 1
ATOM 790 C CA . GLU A 1 95 ? -9.203 6.801 7.726 1.00 81.19 95 GLU A CA 1
ATOM 791 C C . GLU A 1 95 ? -10.126 7.890 8.269 1.00 81.19 95 GLU A C 1
ATOM 793 O O . GLU A 1 95 ? -10.606 7.785 9.401 1.00 81.19 95 GLU A O 1
ATOM 798 N N . LYS A 1 96 ? -10.443 8.886 7.430 1.00 82.38 96 LYS A N 1
ATOM 799 C CA . LYS A 1 96 ? -11.389 9.953 7.771 1.00 82.38 96 LYS A CA 1
ATOM 800 C C . LYS A 1 96 ? -12.793 9.404 8.030 1.00 82.38 96 LYS A C 1
ATOM 802 O O . LYS A 1 96 ? -13.424 9.781 9.011 1.00 82.38 96 LYS A O 1
ATOM 807 N N . GLU A 1 97 ? -13.276 8.503 7.176 1.00 83.62 97 GLU A N 1
ATOM 808 C CA . GLU A 1 97 ? -14.597 7.870 7.325 1.00 83.62 97 GLU A CA 1
ATOM 809 C C . GLU A 1 97 ? -14.696 6.987 8.575 1.00 83.62 97 GLU A C 1
ATOM 811 O O . GLU A 1 97 ? -15.767 6.866 9.167 1.00 83.62 97 GLU A O 1
ATOM 816 N N . ARG A 1 98 ? -13.589 6.359 8.981 1.00 77.38 98 ARG A N 1
ATOM 817 C CA . ARG A 1 98 ? -13.527 5.469 10.148 1.00 77.38 98 ARG A CA 1
ATOM 818 C C . ARG A 1 98 ? -13.120 6.181 11.438 1.00 77.38 98 ARG A C 1
ATOM 820 O O . ARG A 1 98 ? -13.101 5.526 12.475 1.00 77.38 98 ARG A O 1
ATOM 827 N N . ASN A 1 99 ? -12.817 7.481 11.376 1.00 73.25 99 ASN A N 1
ATOM 828 C CA . ASN A 1 99 ? -12.315 8.293 12.488 1.00 73.25 99 ASN A CA 1
ATOM 829 C C . ASN A 1 99 ? -11.164 7.606 13.253 1.00 73.25 99 ASN A C 1
ATOM 831 O O . ASN A 1 99 ? -11.138 7.568 14.483 1.00 73.25 99 ASN A O 1
ATOM 835 N N . MET A 1 100 ? -10.247 6.983 12.510 1.00 68.75 100 MET A N 1
ATOM 836 C CA . MET A 1 100 ? -9.152 6.193 13.067 1.00 68.75 100 MET A CA 1
ATOM 837 C C . MET A 1 100 ? -7.829 6.779 12.583 1.00 68.75 100 MET A C 1
ATOM 839 O O . MET A 1 100 ? -7.282 6.350 11.575 1.00 68.75 100 MET A O 1
ATOM 843 N N . GLU A 1 101 ? -7.333 7.788 13.294 1.00 66.94 101 GLU A N 1
ATOM 844 C CA . GLU A 1 101 ? -6.104 8.508 12.950 1.00 66.94 101 GLU A CA 1
ATOM 845 C C . GLU A 1 101 ? -4.877 7.723 13.438 1.00 66.94 101 GLU 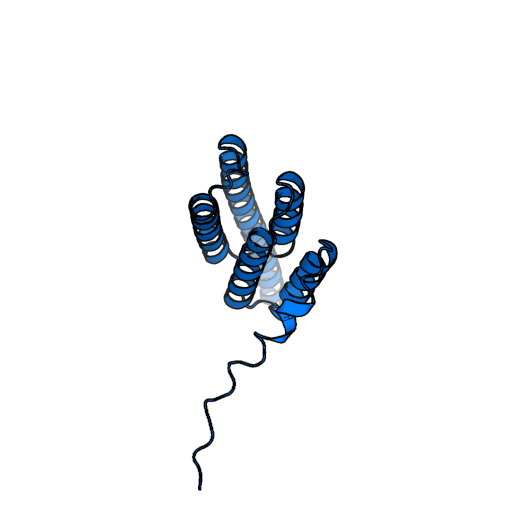A C 1
ATOM 847 O O . GLU A 1 101 ? -4.485 7.784 14.609 1.00 66.94 101 GLU A O 1
ATOM 852 N N . TRP A 1 102 ? -4.306 6.888 12.567 1.00 69.38 102 TRP A N 1
ATOM 853 C CA . TRP A 1 102 ? -3.137 6.057 12.891 1.00 69.38 102 TRP A CA 1
ATOM 854 C C . TRP A 1 102 ? -1.889 6.351 12.072 1.00 69.38 102 TRP A C 1
ATOM 856 O O . TRP A 1 102 ? -0.817 5.910 12.479 1.00 69.38 102 TRP A O 1
ATOM 866 N N . ILE A 1 103 ? -2.010 7.127 10.998 1.00 67.19 103 ILE A N 1
ATOM 867 C CA . ILE A 1 103 ? -0.882 7.788 10.356 1.00 67.19 103 ILE A CA 1
ATOM 868 C C . ILE A 1 103 ? -0.793 9.179 10.980 1.00 67.19 103 ILE A C 1
ATOM 870 O O . ILE A 1 103 ? -1.685 10.001 10.787 1.00 67.19 103 ILE A O 1
ATOM 874 N N . SER A 1 104 ? 0.252 9.441 11.764 1.00 66.12 104 SER A N 1
ATOM 875 C CA . SER A 1 104 ? 0.497 10.803 12.236 1.00 66.12 104 SER A CA 1
ATOM 876 C C . SER A 1 104 ? 0.976 11.692 11.076 1.00 66.12 104 SER A C 1
ATOM 878 O O . SER A 1 104 ? 1.598 11.187 10.135 1.00 66.12 104 SER A O 1
ATOM 880 N N . PRO A 1 105 ? 0.756 13.018 11.123 1.00 62.47 105 PRO A N 1
ATOM 881 C CA . PRO A 1 105 ? 1.212 13.920 10.064 1.00 62.47 105 PRO A CA 1
ATOM 882 C C . PRO A 1 105 ? 2.711 13.789 9.709 1.00 62.47 105 PRO A C 1
ATOM 884 O O . PRO A 1 105 ? 3.039 13.802 8.522 1.00 62.47 105 PRO A O 1
ATOM 887 N N . PRO A 1 106 ? 3.641 13.586 10.668 1.00 60.28 106 PRO A N 1
ATOM 888 C CA . PRO A 1 106 ? 5.039 13.296 10.343 1.00 60.28 106 PRO A CA 1
ATOM 889 C C . PRO A 1 106 ? 5.218 11.982 9.576 1.00 60.28 106 PRO A C 1
ATOM 891 O O . PRO A 1 106 ? 5.971 11.931 8.608 1.00 60.28 106 PRO A O 1
ATOM 894 N N . GLU A 1 107 ? 4.522 10.915 9.974 1.00 64.75 107 GLU A N 1
ATOM 895 C CA . GLU A 1 107 ? 4.589 9.616 9.295 1.00 64.75 107 GLU A CA 1
ATOM 896 C C . GLU A 1 107 ? 4.026 9.689 7.875 1.00 64.75 107 GLU A C 1
ATOM 898 O O . GLU A 1 107 ? 4.576 9.054 6.976 1.00 64.75 107 GLU A O 1
ATOM 903 N N . GLN A 1 108 ? 2.993 10.506 7.655 1.00 66.06 108 GLN A N 1
ATOM 904 C CA . GLN A 1 108 ? 2.475 10.798 6.323 1.00 66.06 108 GLN A CA 1
ATOM 905 C C . GLN A 1 108 ? 3.546 11.460 5.448 1.00 66.06 108 GLN A C 1
ATOM 907 O O . GLN A 1 108 ? 3.838 10.962 4.361 1.00 66.06 108 GLN A O 1
ATOM 912 N N . SER A 1 109 ? 4.210 12.501 5.957 1.00 61.62 109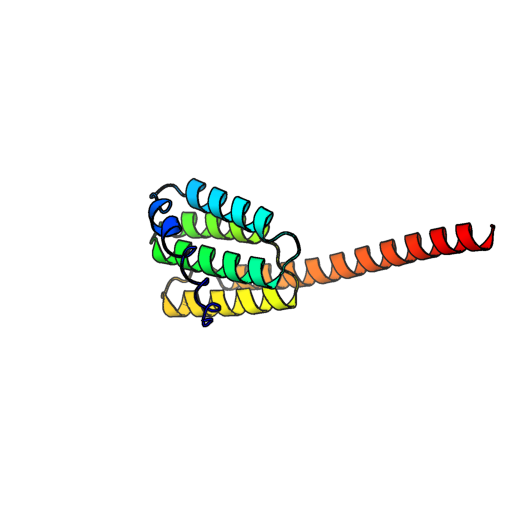 SER A N 1
ATOM 913 C CA . SER A 1 109 ? 5.315 13.167 5.255 1.00 61.62 109 SER A CA 1
ATOM 914 C C . SER A 1 109 ? 6.474 12.214 4.956 1.00 61.62 109 SER A C 1
ATOM 916 O O . SER A 1 109 ? 7.007 12.225 3.849 1.00 61.62 109 SER A O 1
ATOM 918 N N . PHE A 1 110 ? 6.842 11.330 5.889 1.00 68.44 110 PHE A N 1
ATOM 919 C CA . PHE A 1 110 ? 7.889 10.329 5.650 1.00 68.44 110 PHE A CA 1
ATOM 920 C C . PHE A 1 110 ? 7.502 9.303 4.581 1.00 68.44 110 PHE A C 1
ATOM 922 O O . PHE A 1 110 ? 8.356 8.881 3.799 1.00 68.44 110 PHE A O 1
ATOM 929 N N . ILE A 1 111 ? 6.232 8.897 4.528 1.00 69.06 111 ILE A N 1
ATOM 930 C CA . ILE A 1 111 ? 5.713 8.003 3.488 1.00 69.06 111 ILE A CA 1
ATOM 931 C C . ILE A 1 111 ? 5.751 8.700 2.126 1.00 69.06 111 ILE A C 1
ATOM 933 O O . ILE A 1 111 ? 6.242 8.111 1.160 1.00 69.06 111 ILE A O 1
ATOM 937 N N . ASP A 1 112 ? 5.284 9.945 2.053 1.00 65.81 112 ASP A N 1
ATOM 938 C CA . ASP A 1 112 ? 5.258 10.736 0.823 1.00 65.81 112 ASP A CA 1
ATOM 939 C C . ASP A 1 112 ? 6.680 11.017 0.309 1.00 65.81 112 ASP A C 1
ATOM 941 O O . ASP A 1 112 ? 6.977 10.824 -0.874 1.00 65.81 112 ASP A O 1
ATOM 945 N N . GLU A 1 113 ? 7.604 11.384 1.199 1.00 72.00 113 GLU A N 1
ATOM 946 C CA . GLU A 1 113 ? 9.016 11.567 0.864 1.00 72.00 113 GLU A CA 1
ATOM 947 C C . GLU A 1 113 ? 9.698 10.264 0.452 1.00 72.00 113 GLU A C 1
ATOM 949 O O . GLU A 1 113 ? 10.443 10.238 -0.532 1.00 72.00 113 GLU A O 1
ATOM 954 N N . GLY A 1 114 ? 9.472 9.183 1.201 1.00 75.44 114 GLY A N 1
ATOM 955 C CA . GLY A 1 114 ? 10.019 7.864 0.901 1.00 75.44 114 GLY A CA 1
ATOM 956 C C . GLY A 1 114 ? 9.549 7.371 -0.464 1.00 75.44 114 GLY A C 1
ATOM 957 O O . GLY A 1 114 ? 10.347 6.847 -1.243 1.00 75.44 114 GLY A O 1
ATOM 958 N N . TRP A 1 115 ? 8.284 7.627 -0.798 1.00 67.56 115 TRP A N 1
ATOM 959 C CA . TRP A 1 115 ? 7.721 7.359 -2.114 1.00 67.56 115 TRP A CA 1
ATOM 960 C C . TRP A 1 115 ? 8.417 8.167 -3.211 1.00 67.56 115 TRP A C 1
ATOM 962 O O . TRP A 1 115 ? 8.893 7.591 -4.191 1.00 67.56 115 TRP A O 1
ATOM 972 N N . GLN A 1 116 ? 8.538 9.486 -3.039 1.00 69.88 116 GLN A N 1
ATOM 973 C CA . GLN A 1 116 ? 9.208 10.334 -4.027 1.00 69.88 116 GLN A CA 1
ATOM 974 C C . GLN A 1 116 ? 10.675 9.945 -4.236 1.00 69.88 116 GLN A C 1
ATOM 976 O O . GLN A 1 116 ? 11.145 9.890 -5.375 1.00 69.88 116 GLN A O 1
ATOM 981 N N . LYS A 1 117 ? 11.403 9.662 -3.151 1.00 74.94 117 LYS A N 1
ATOM 982 C CA . LYS A 1 117 ? 12.809 9.237 -3.197 1.00 74.94 117 LYS A CA 1
ATOM 983 C C . LYS A 1 117 ? 12.948 7.877 -3.884 1.00 74.94 117 LYS A C 1
ATOM 985 O O . LYS A 1 117 ? 13.784 7.738 -4.775 1.00 74.94 117 LYS A O 1
ATOM 990 N N . GLY A 1 118 ? 12.105 6.907 -3.525 1.00 75.38 118 GLY A N 1
ATOM 991 C CA . GLY A 1 118 ? 12.086 5.576 -4.134 1.00 75.38 118 GLY A CA 1
ATOM 992 C C . GLY A 1 118 ? 11.787 5.616 -5.633 1.00 75.38 118 GLY A C 1
ATOM 993 O O . GLY A 1 118 ? 12.495 4.982 -6.410 1.00 75.38 118 GLY A O 1
ATOM 994 N N . LEU A 1 119 ? 10.807 6.421 -6.055 1.00 70.75 119 LEU A N 1
ATOM 995 C CA . LEU A 1 119 ? 10.470 6.610 -7.468 1.00 70.75 119 LEU A CA 1
ATOM 996 C C . LEU A 1 119 ? 11.635 7.212 -8.258 1.00 70.75 119 LEU A C 1
ATOM 998 O O . LEU A 1 119 ? 12.012 6.680 -9.299 1.00 70.75 119 LEU A O 1
ATOM 1002 N N . LYS A 1 120 ? 12.219 8.309 -7.758 1.00 72.69 120 LYS A N 1
ATOM 1003 C CA . LYS A 1 120 ? 13.364 8.961 -8.412 1.00 72.69 120 LYS A CA 1
ATOM 1004 C C . LYS A 1 120 ? 14.537 7.998 -8.561 1.00 72.69 120 LYS A C 1
ATOM 1006 O O . LYS A 1 120 ? 15.144 7.942 -9.627 1.00 72.69 120 LYS A O 1
ATOM 1011 N N . LYS A 1 121 ? 14.833 7.235 -7.507 1.00 81.38 121 LYS A N 1
ATOM 1012 C CA . LYS A 1 121 ? 15.917 6.254 -7.513 1.00 81.38 121 LYS A CA 1
ATOM 1013 C C . LYS A 1 121 ? 15.645 5.123 -8.508 1.00 81.38 121 LYS A C 1
ATOM 1015 O O . LYS A 1 121 ? 16.481 4.879 -9.366 1.00 81.38 121 LYS A O 1
ATOM 1020 N N . GLY A 1 122 ? 14.460 4.513 -8.457 1.00 78.75 122 GLY A N 1
ATOM 1021 C CA . GLY A 1 122 ? 14.095 3.417 -9.356 1.00 78.75 122 GLY A CA 1
ATOM 1022 C C . GLY A 1 122 ? 14.046 3.826 -10.831 1.00 78.75 122 GLY A C 1
ATOM 1023 O O . GLY A 1 122 ? 14.483 3.064 -11.686 1.00 78.75 122 GLY A O 1
ATOM 1024 N N . LEU A 1 123 ? 13.570 5.038 -11.143 1.00 76.88 123 LEU A N 1
ATOM 1025 C CA . LEU A 1 123 ? 13.568 5.550 -12.517 1.00 76.88 123 LEU A CA 1
ATOM 1026 C C . LEU A 1 123 ? 14.993 5.768 -13.036 1.00 76.88 123 LEU A C 1
ATOM 1028 O O . LEU A 1 123 ? 15.293 5.392 -14.165 1.00 76.88 123 LEU A O 1
ATOM 1032 N N . LYS A 1 124 ? 15.866 6.350 -12.206 1.00 85.25 124 LYS A N 1
ATOM 1033 C CA . LYS A 1 124 ? 17.270 6.575 -12.556 1.00 85.25 124 LYS A CA 1
ATOM 1034 C C . LYS A 1 124 ? 17.997 5.252 -12.806 1.00 85.25 124 LYS A C 1
ATOM 1036 O O . LYS A 1 124 ? 18.582 5.081 -13.868 1.00 85.25 124 LYS A O 1
ATOM 1041 N N . GLU A 1 125 ? 17.905 4.318 -11.862 1.00 85.94 125 GLU A N 1
ATOM 1042 C CA . GLU A 1 125 ? 18.561 3.009 -11.965 1.00 85.94 125 GLU A CA 1
ATOM 1043 C C . GLU A 1 125 ? 18.042 2.213 -13.168 1.00 85.94 125 GLU A C 1
ATOM 1045 O O . GLU A 1 125 ? 18.831 1.658 -13.927 1.00 85.94 125 GLU A O 1
ATOM 1050 N N . GLY A 1 126 ? 16.723 2.206 -13.394 1.00 87.94 126 GLY A N 1
ATOM 1051 C CA . GLY A 1 126 ? 16.132 1.529 -14.548 1.00 87.94 126 GLY A CA 1
ATOM 1052 C C . GLY A 1 126 ? 16.559 2.136 -15.887 1.00 87.94 126 GLY A C 1
ATOM 1053 O O . GLY A 1 126 ? 16.763 1.404 -16.853 1.00 87.94 126 GLY A O 1
ATOM 1054 N N . TRP A 1 127 ? 16.728 3.460 -15.950 1.00 84.56 127 TRP A N 1
ATOM 1055 C CA . TRP A 1 127 ? 17.192 4.144 -17.157 1.00 84.56 127 TRP A CA 1
ATOM 1056 C C . TRP A 1 127 ? 18.663 3.852 -17.459 1.00 84.56 127 TRP A C 1
ATOM 1058 O O . TRP A 1 127 ? 19.000 3.533 -18.596 1.00 84.56 127 TRP A O 1
ATOM 1068 N N . GLU A 1 128 ? 19.529 3.931 -16.446 1.00 88.44 128 GLU A N 1
ATOM 1069 C CA . GLU A 1 128 ? 20.961 3.634 -16.578 1.00 88.44 128 GLU A CA 1
ATOM 1070 C C . GLU A 1 128 ? 21.179 2.183 -17.023 1.00 88.44 128 GLU A C 1
ATOM 1072 O O . GLU A 1 128 ? 21.853 1.943 -18.025 1.00 88.44 128 GLU A O 1
ATOM 1077 N N . GLN A 1 129 ? 20.524 1.227 -16.357 1.00 88.00 129 GLN A N 1
ATOM 1078 C CA . GLN A 1 129 ? 20.619 -0.192 -16.710 1.00 88.00 129 GLN A CA 1
ATOM 1079 C C . GLN A 1 129 ? 20.058 -0.483 -18.106 1.00 88.00 129 GLN A C 1
ATOM 1081 O O . GLN A 1 129 ? 20.657 -1.239 -18.869 1.00 88.00 129 GLN A O 1
ATOM 1086 N N . GLY A 1 130 ? 18.919 0.119 -18.462 1.00 92.25 130 GLY A N 1
ATOM 1087 C CA . GLY A 1 130 ? 18.320 -0.057 -19.784 1.00 92.25 130 GLY A CA 1
ATOM 1088 C C . GLY A 1 130 ? 19.203 0.492 -20.907 1.00 92.25 130 GLY A C 1
ATOM 1089 O O . GLY A 1 130 ? 19.321 -0.140 -21.958 1.00 92.25 130 GLY A O 1
ATOM 1090 N N . LEU A 1 131 ? 19.852 1.638 -20.680 1.00 92.88 131 LEU A N 1
ATOM 1091 C CA . LEU A 1 131 ? 20.770 2.242 -21.641 1.00 92.88 131 LEU A CA 1
ATOM 1092 C C . LEU A 1 131 ? 22.024 1.386 -21.832 1.00 92.88 131 LEU A C 1
ATOM 1094 O O . LEU A 1 131 ? 22.394 1.110 -22.970 1.00 92.88 131 LEU A O 1
ATOM 1098 N N . GLU A 1 132 ? 22.648 0.942 -20.741 1.00 91.69 132 GLU A N 1
ATOM 1099 C CA . GLU A 1 132 ? 23.852 0.107 -20.779 1.00 91.69 132 GLU A CA 1
ATOM 1100 C C . GLU A 1 132 ? 23.593 -1.216 -21.513 1.00 91.69 132 GLU A C 1
ATOM 1102 O O . GLU A 1 132 ? 24.298 -1.553 -22.466 1.00 91.69 132 GLU A O 1
ATOM 1107 N N . GLN A 1 133 ? 22.513 -1.914 -21.149 1.00 90.44 133 GLN A N 1
ATOM 1108 C CA . GLN A 1 133 ? 22.117 -3.160 -21.806 1.00 90.44 133 GLN A CA 1
ATOM 1109 C C . GLN A 1 133 ? 21.788 -2.951 -23.287 1.00 90.44 133 GLN A C 1
ATOM 1111 O O . GLN A 1 133 ? 22.168 -3.768 -24.128 1.00 90.44 133 GLN A O 1
ATOM 1116 N N . GLY A 1 134 ? 21.094 -1.860 -23.626 1.00 92.94 134 GLY A N 1
ATOM 1117 C CA . GLY A 1 134 ? 20.777 -1.518 -25.011 1.00 92.94 134 GLY A CA 1
ATOM 1118 C C . GLY A 1 134 ? 22.028 -1.243 -25.846 1.00 92.94 134 GLY A C 1
ATOM 1119 O O . GLY A 1 134 ? 22.123 -1.714 -26.9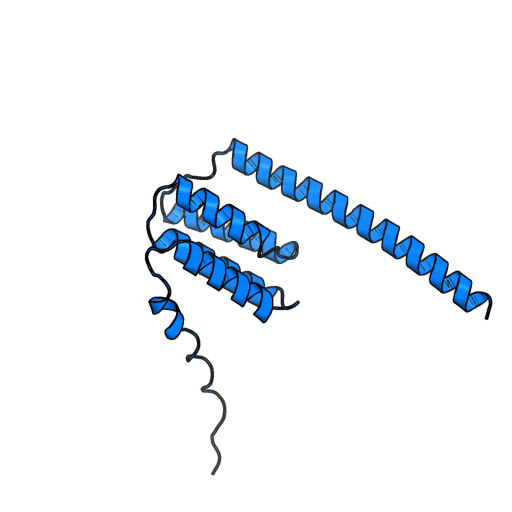81 1.00 92.94 134 GLY A O 1
ATOM 1120 N N . LEU A 1 135 ? 23.007 -0.534 -25.275 1.00 93.50 135 LEU A N 1
ATOM 1121 C CA . LEU A 1 135 ? 24.269 -0.219 -25.939 1.00 93.50 135 LEU A CA 1
ATOM 1122 C C . LEU A 1 135 ? 25.098 -1.485 -26.177 1.00 93.50 135 LEU A C 1
ATOM 1124 O O . LEU A 1 135 ? 25.568 -1.709 -27.290 1.00 93.50 135 LEU A O 1
ATOM 1128 N N . GLU A 1 136 ? 25.220 -2.346 -25.164 1.00 90.88 136 GLU A N 1
ATOM 1129 C CA . GLU A 1 136 ? 25.968 -3.602 -25.261 1.00 90.88 136 GLU A CA 1
ATOM 1130 C C . GLU A 1 136 ? 25.348 -4.552 -26.299 1.00 90.88 136 GLU A C 1
ATOM 1132 O O . GLU A 1 136 ? 26.053 -5.143 -27.122 1.00 90.88 136 GLU A O 1
ATOM 1137 N N . GLN A 1 137 ? 24.016 -4.674 -26.307 1.00 90.56 137 GLN A N 1
ATOM 1138 C CA . GLN A 1 137 ? 23.301 -5.479 -27.300 1.00 90.56 137 GLN A CA 1
ATOM 1139 C C . GLN A 1 137 ? 23.429 -4.902 -28.713 1.00 90.56 137 GLN A C 1
ATOM 1141 O O . GLN A 1 137 ? 23.610 -5.664 -29.665 1.00 90.56 137 GLN A O 1
ATOM 1146 N N . GLY A 1 138 ? 23.350 -3.576 -28.860 1.00 91.62 138 GLY A N 1
ATOM 1147 C CA . GLY A 1 138 ? 23.552 -2.893 -30.137 1.00 91.62 138 GLY A CA 1
ATOM 1148 C C . GLY A 1 138 ? 24.960 -3.112 -30.689 1.00 91.62 138 GLY A C 1
ATOM 1149 O O . GLY A 1 138 ? 25.109 -3.451 -31.861 1.00 91.62 138 GLY A O 1
ATOM 1150 N N . LEU A 1 139 ? 25.979 -3.015 -29.831 1.00 92.50 139 LEU A N 1
ATOM 1151 C CA . LEU A 1 139 ? 27.375 -3.239 -30.204 1.00 92.50 139 LEU A CA 1
ATOM 1152 C C . LEU A 1 139 ? 27.613 -4.687 -30.655 1.00 92.50 139 LEU A C 1
ATOM 1154 O O . LEU A 1 139 ? 28.210 -4.917 -31.703 1.00 92.50 139 LEU A O 1
ATOM 1158 N N . LYS A 1 140 ? 27.087 -5.668 -29.905 1.00 87.94 140 LYS A N 1
ATOM 1159 C CA . LYS A 1 140 ? 27.176 -7.094 -30.266 1.00 87.94 140 LYS A CA 1
ATOM 1160 C C . LYS A 1 140 ? 26.503 -7.403 -31.601 1.00 87.94 140 LYS A C 1
ATOM 1162 O O . LYS A 1 140 ? 27.036 -8.200 -32.361 1.00 87.94 140 LYS A O 1
ATOM 1167 N N . ARG A 1 141 ? 25.349 -6.790 -31.888 1.00 84.12 141 ARG A N 1
ATOM 1168 C CA . ARG A 1 141 ? 24.629 -6.988 -33.157 1.00 84.12 141 ARG A CA 1
ATOM 1169 C C . ARG A 1 141 ? 25.289 -6.289 -34.341 1.00 84.12 141 ARG A C 1
ATOM 1171 O O . ARG A 1 141 ? 25.191 -6.803 -35.439 1.00 84.12 141 ARG A O 1
ATOM 1178 N N . GLY A 1 142 ? 25.925 -5.137 -34.135 1.00 81.19 142 GLY A N 1
ATOM 1179 C CA . GLY A 1 142 ? 26.623 -4.414 -35.206 1.00 81.19 142 GLY A CA 1
ATOM 1180 C C . GLY A 1 142 ? 27.979 -5.015 -35.593 1.00 81.19 142 GLY A C 1
ATOM 1181 O O . GLY A 1 142 ? 28.509 -4.677 -36.644 1.00 81.19 142 GLY A O 1
ATOM 1182 N N . LEU A 1 143 ? 28.544 -5.875 -34.740 1.00 79.62 143 LEU A N 1
ATOM 1183 C CA . LEU A 1 143 ? 29.787 -6.615 -34.991 1.00 79.62 143 LEU A CA 1
ATOM 1184 C C . LEU A 1 143 ? 29.558 -8.000 -35.630 1.00 79.62 143 LEU A C 1
ATOM 1186 O O . LEU A 1 143 ? 30.539 -8.675 -35.945 1.00 79.62 143 LEU A O 1
ATOM 1190 N N . GLN A 1 144 ? 28.299 -8.430 -35.776 1.00 62.66 144 GLN A N 1
ATOM 1191 C CA . GLN A 1 144 ? 27.888 -9.640 -36.501 1.00 62.66 144 GLN A CA 1
ATOM 1192 C C . GLN A 1 144 ? 27.527 -9.297 -37.944 1.00 62.66 144 GLN A C 1
ATOM 1194 O O . GLN A 1 144 ? 27.836 -10.136 -38.818 1.00 62.66 144 GLN A O 1
#

Foldseek 3Di:
DDDDDPDDPDVVPPPVVVLPDPDLVSLVVQLLVQCVVCPPVQVSLLVSLLVSLVSLLVNDDDLVSSVVSNVSSCVSSPHPDVSVVVSVVSNVVVCVVSVPPNQDPVNVVVVVVVVVVVVVVVVVVVVVVVVVVVVVVVVVVVVD

Radius of gyration: 20.44 Å; chains: 1; bounding box: 61×36×55 Å

pLDDT: mean 76.46, std 16.35, range [34.03, 93.5]

Organism: NCBI:txid2561932

Secondary structure (DSSP, 8-state):
-----S--SSTTSSTTTTS--S-HHHHHHHHHHHHHHHTT-HHHHHHHHHHHHHHHHHT---HHHHHHHHHHHHHHT---HHHHHHHHHHHHHHHHHHT---S-HHHHHHHHHHHHHHHHHHHHHHHHHHHHHHHHHHHHHHT-